Protein AF-A0A519KRE2-F1 (afdb_monomer)

pLDDT: mean 94.78, std 9.62, range [47.94, 98.56]

Radius of gyration: 13.6 Å; Cα contacts (8 Å, |Δi|>4): 32; chains: 1; bounding box: 28×29×27 Å

Foldseek 3Di:
DPPDDQLDDADWDDDPHDTDTSNPPDDDPPPCCNVPVPDDDDDDDDDD

Solvent-accessible surface area (backbone atoms only — not comparable to full-atom values): 3545 Å² total; per-residue (Å²): 129,89,67,80,54,90,68,70,51,89,60,70,40,79,56,98,92,42,80,37,54,38,72,66,78,72,80,64,94,82,40,61,41,81,80,68,64,72,72,86,86,87,87,87,87,87,82,134

Secondary structure (DSSP, 8-state):
--PPPTTS-SSEEEETTEEEEGGG----TT-HHHHH------------

Structure (mmCIF, N/CA/C/O backbone):
data_AF-A0A519KRE2-F1
#
_entry.id   AF-A0A519KRE2-F1
#
loop_
_atom_site.group_PDB
_atom_site.id
_atom_site.type_symbol
_atom_site.label_atom_id
_atom_site.label_alt_id
_atom_site.label_comp_id
_atom_site.label_asym_id
_atom_site.label_entity_id
_atom_site.label_seq_id
_atom_site.pdbx_PDB_ins_code
_atom_site.Cartn_x
_atom_site.Cartn_y
_atom_site.Cartn_z
_atom_site.occupancy
_atom_site.B_iso_or_equiv
_atom_site.auth_seq_id
_atom_site.auth_comp_id
_atom_site.auth_asym_id
_atom_site.auth_atom_id
_atom_site.pdbx_PDB_model_num
ATOM 1 N N . MET A 1 1 ? 0.794 -19.596 -13.870 1.00 47.94 1 MET A N 1
ATOM 2 C CA . MET A 1 1 ? -0.355 -18.730 -13.532 1.00 47.94 1 MET A CA 1
ATOM 3 C C . MET A 1 1 ? 0.226 -17.456 -12.964 1.00 47.94 1 MET A C 1
ATOM 5 O O . MET A 1 1 ? 0.867 -17.535 -11.924 1.00 47.94 1 MET A O 1
ATOM 9 N N . ALA A 1 2 ? 0.121 -16.331 -13.668 1.00 57.03 2 ALA A N 1
ATOM 10 C CA . ALA A 1 2 ? 0.465 -15.059 -13.046 1.00 57.03 2 ALA A CA 1
ATOM 11 C C . ALA A 1 2 ? -0.610 -14.803 -11.986 1.00 57.03 2 ALA A C 1
ATOM 13 O O . ALA A 1 2 ? -1.766 -14.550 -12.309 1.00 57.03 2 ALA A O 1
ATOM 14 N N . PHE A 1 3 ? -0.239 -15.055 -10.734 1.00 78.56 3 PHE A N 1
ATOM 15 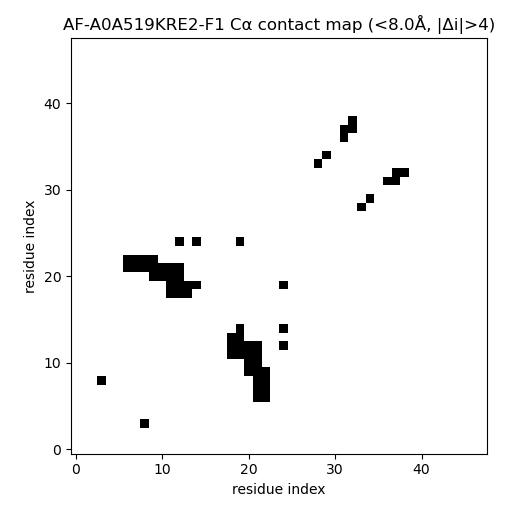C CA . PHE A 1 3 ? -1.047 -14.764 -9.560 1.00 78.56 3 PHE A CA 1
ATOM 16 C C . PHE A 1 3 ? -1.407 -13.275 -9.596 1.00 78.56 3 PHE A C 1
ATOM 18 O O . PHE A 1 3 ? -0.559 -12.461 -9.961 1.00 78.56 3 PHE A O 1
ATOM 25 N N . VAL A 1 4 ? -2.638 -12.921 -9.225 1.00 87.00 4 VAL A N 1
ATOM 2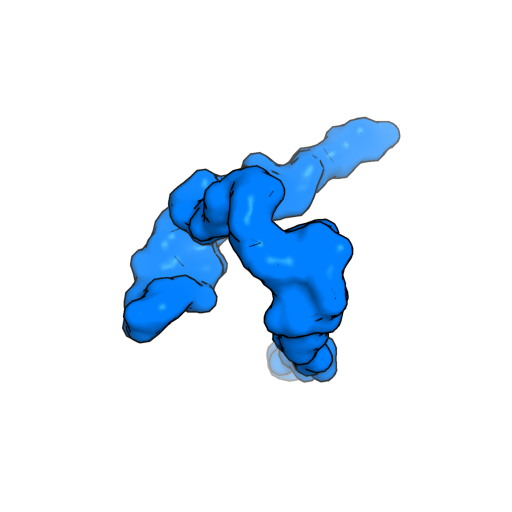6 C CA . VAL A 1 4 ? -3.023 -11.516 -9.035 1.00 87.00 4 VAL A CA 1
ATOM 27 C C . VAL A 1 4 ? -1.979 -10.850 -8.119 1.00 87.00 4 VAL A C 1
ATOM 29 O O . VAL A 1 4 ? -1.695 -11.399 -7.039 1.00 87.00 4 VAL A O 1
ATOM 32 N N . PRO A 1 5 ? -1.351 -9.736 -8.544 1.00 94.00 5 PRO A N 1
ATOM 33 C CA . PRO A 1 5 ? -0.264 -9.129 -7.791 1.00 94.00 5 PRO A CA 1
ATOM 34 C C . PRO A 1 5 ? -0.778 -8.582 -6.450 1.00 94.00 5 PRO A C 1
ATOM 36 O O . PRO A 1 5 ? -1.982 -8.460 -6.218 1.00 94.00 5 PRO A O 1
ATOM 39 N N . PHE A 1 6 ? 0.126 -8.349 -5.496 1.00 94.25 6 PHE A N 1
ATOM 40 C CA . PHE A 1 6 ? -0.278 -7.964 -4.140 1.00 94.25 6 PHE A CA 1
ATOM 41 C C . PHE A 1 6 ? -0.921 -6.583 -4.069 1.00 94.25 6 PHE A C 1
ATOM 43 O O . PHE A 1 6 ? -1.691 -6.363 -3.150 1.00 94.25 6 PHE A O 1
ATOM 50 N N . ASP A 1 7 ? -0.643 -5.677 -4.998 1.00 95.12 7 ASP A N 1
ATOM 51 C CA . ASP A 1 7 ? -1.212 -4.328 -5.043 1.00 95.12 7 ASP A CA 1
ATOM 52 C C . ASP A 1 7 ? -2.623 -4.277 -5.661 1.00 95.12 7 ASP A C 1
ATOM 54 O O . ASP A 1 7 ? -3.368 -3.336 -5.391 1.00 95.12 7 ASP A O 1
ATOM 58 N N . ASP A 1 8 ? -3.024 -5.300 -6.424 1.00 95.69 8 ASP A N 1
ATOM 59 C CA . ASP A 1 8 ? -4.300 -5.345 -7.153 1.00 95.69 8 ASP A CA 1
ATOM 60 C C . ASP A 1 8 ? -5.276 -6.379 -6.568 1.00 95.69 8 ASP A C 1
ATOM 62 O O . ASP A 1 8 ? -5.645 -7.356 -7.215 1.00 95.69 8 ASP A O 1
ATOM 66 N N . ARG A 1 9 ? -5.691 -6.195 -5.310 1.00 95.06 9 ARG A N 1
ATOM 67 C CA . ARG A 1 9 ? -6.635 -7.095 -4.622 1.00 95.06 9 ARG A CA 1
ATOM 68 C C . ARG A 1 9 ? -7.860 -6.352 -4.114 1.00 95.06 9 ARG A C 1
ATOM 70 O O . ARG A 1 9 ? -7.819 -5.146 -3.887 1.00 95.06 9 ARG A O 1
ATOM 77 N N . ASP A 1 10 ? -8.948 -7.089 -3.923 1.00 96.88 10 ASP A N 1
ATOM 78 C CA . ASP A 1 10 ? -10.136 -6.579 -3.242 1.00 96.88 10 ASP A CA 1
ATOM 79 C C . ASP A 1 10 ? -9.982 -6.720 -1.724 1.00 96.88 10 ASP A C 1
ATOM 81 O O . ASP A 1 10 ? -9.313 -7.632 -1.236 1.00 96.88 10 ASP A O 1
ATOM 85 N N . GLY A 1 11 ? -10.611 -5.814 -0.975 1.00 97.44 11 GLY A N 1
ATOM 86 C CA . GLY A 1 11 ? -10.548 -5.774 0.484 1.00 97.44 11 GLY A CA 1
ATOM 87 C C . GLY A 1 11 ? -10.102 -4.417 1.019 1.00 97.44 11 GLY A C 1
ATOM 88 O O . GLY A 1 11 ? -10.128 -3.407 0.312 1.00 97.44 11 GLY A O 1
ATOM 89 N N . TRP A 1 12 ? -9.698 -4.418 2.287 1.00 98.19 12 TRP A N 1
ATOM 90 C CA . TRP A 1 12 ? -9.367 -3.220 3.052 1.00 98.19 12 TRP A CA 1
ATOM 91 C C . TRP A 1 12 ? -8.023 -3.396 3.750 1.00 98.19 12 TRP A C 1
ATOM 93 O O . TRP A 1 12 ? -7.706 -4.490 4.220 1.00 98.19 12 TRP A O 1
ATOM 103 N N . ILE A 1 13 ? -7.257 -2.313 3.845 1.00 98.31 13 ILE A N 1
ATOM 104 C CA . ILE A 1 13 ? -6.050 -2.233 4.672 1.00 98.31 13 ILE A CA 1
ATOM 105 C C . ILE A 1 13 ? -6.287 -1.136 5.704 1.00 98.31 13 ILE A C 1
ATOM 107 O O . ILE A 1 13 ? -6.838 -0.084 5.388 1.00 98.31 13 ILE A O 1
ATOM 111 N N . TRP A 1 14 ? -5.891 -1.388 6.948 1.00 98.25 14 TRP A N 1
ATOM 112 C CA . TRP A 1 14 ? -5.917 -0.368 7.988 1.00 98.25 14 TRP A CA 1
ATOM 113 C C . TRP A 1 14 ? -4.652 0.493 7.901 1.00 98.25 14 TRP A C 1
ATOM 115 O O . TRP A 1 14 ? -3.540 -0.033 7.991 1.00 98.25 14 TRP A O 1
ATOM 125 N N . VAL A 1 15 ? -4.807 1.803 7.698 1.00 98.06 15 VAL A N 1
ATOM 126 C CA . VAL A 1 15 ? -3.704 2.761 7.530 1.00 98.06 15 VAL A CA 1
ATOM 127 C C . VAL A 1 15 ? -4.045 4.052 8.271 1.00 98.06 15 VAL A C 1
ATOM 129 O O . VAL A 1 15 ? -5.098 4.638 8.050 1.00 98.06 15 VAL A O 1
ATOM 132 N N . ASN A 1 16 ? -3.134 4.531 9.123 1.00 96.88 16 ASN A N 1
ATOM 133 C CA . ASN A 1 16 ? -3.234 5.832 9.804 1.00 96.88 16 ASN A CA 1
ATOM 134 C C . ASN A 1 16 ? -4.535 6.080 10.596 1.00 96.88 16 ASN A C 1
ATOM 136 O O . ASN A 1 16 ? -4.962 7.225 10.709 1.00 96.88 16 ASN A O 1
ATOM 140 N N . GLY A 1 17 ? -5.147 5.045 11.175 1.00 98.19 17 GLY A N 1
ATOM 141 C CA . GLY A 1 17 ? -6.373 5.193 11.971 1.00 98.19 17 GLY A CA 1
ATOM 142 C C . GLY A 1 17 ? -7.623 4.614 11.318 1.00 98.19 17 GLY A C 1
ATOM 143 O O . GLY A 1 17 ? -8.541 4.234 12.040 1.00 98.19 17 GLY A O 1
ATOM 144 N N . ASP A 1 18 ? -7.629 4.456 9.99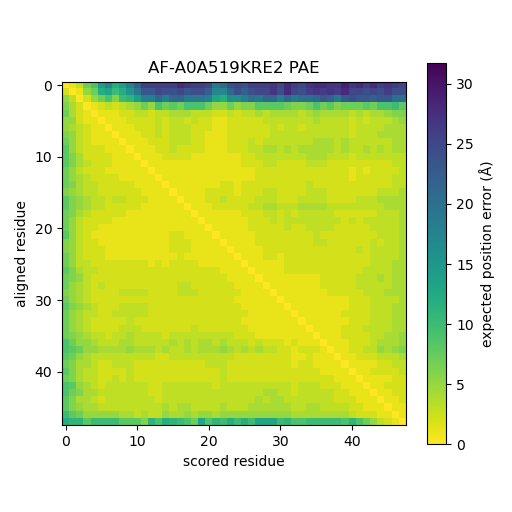4 1.00 98.25 18 ASP A N 1
ATOM 145 C CA . ASP A 1 18 ? -8.839 4.162 9.225 1.00 98.25 18 ASP A CA 1
ATOM 146 C C . ASP A 1 18 ? -8.671 2.965 8.278 1.00 98.25 18 ASP A C 1
ATOM 148 O O . ASP A 1 18 ? -7.565 2.610 7.864 1.00 98.25 18 ASP A O 1
ATOM 152 N N . PHE A 1 19 ? -9.792 2.339 7.907 1.00 98.44 19 PHE A N 1
ATOM 153 C CA . PHE A 1 19 ? -9.823 1.353 6.827 1.00 98.44 19 PHE A CA 1
ATOM 154 C C . PHE A 1 19 ? -9.913 2.055 5.476 1.00 98.44 19 PHE A C 1
ATOM 156 O O . PHE A 1 19 ? -10.871 2.778 5.207 1.00 98.44 19 PHE A O 1
ATOM 163 N N . VAL A 1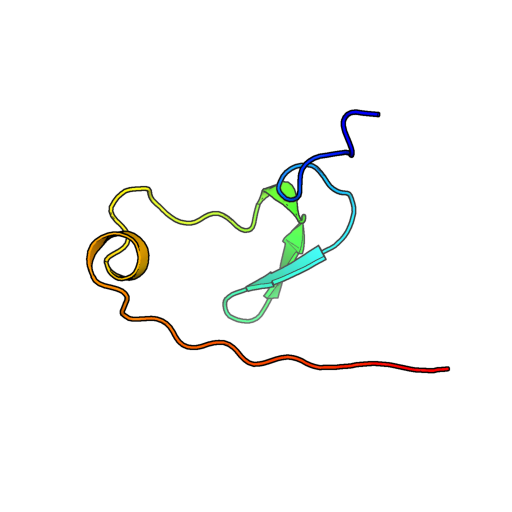 20 ? -8.950 1.773 4.603 1.00 98.19 20 VAL A N 1
ATOM 164 C CA . VAL A 1 20 ? -8.930 2.264 3.222 1.00 98.19 20 VAL A CA 1
ATOM 165 C C . VAL A 1 20 ? -9.080 1.098 2.243 1.00 98.19 20 VAL A C 1
ATOM 167 O O . VAL A 1 20 ? -8.660 -0.023 2.567 1.00 98.19 20 VAL A O 1
ATOM 170 N N . PRO A 1 21 ? -9.667 1.308 1.049 1.00 98.44 21 PRO A N 1
ATOM 171 C CA . PRO A 1 21 ? -9.660 0.299 -0.003 1.00 98.44 21 PRO A CA 1
ATOM 172 C C . PRO A 1 21 ? -8.231 -0.169 -0.284 1.00 98.44 21 PRO A C 1
ATOM 174 O O . PRO A 1 21 ? -7.307 0.641 -0.323 1.00 98.44 21 PRO A O 1
ATOM 177 N N . TRP A 1 22 ? -8.037 -1.469 -0.512 1.00 97.94 22 TRP A N 1
ATOM 178 C CA . TRP A 1 22 ? -6.708 -2.079 -0.675 1.00 97.94 22 TRP A CA 1
ATOM 179 C C . TRP A 1 22 ? -5.782 -1.305 -1.634 1.00 97.94 22 TRP A C 1
ATOM 181 O O . TRP A 1 22 ? -4.623 -1.041 -1.324 1.00 97.94 22 TRP A O 1
ATOM 191 N N . ARG A 1 23 ? -6.318 -0.871 -2.781 1.00 97.62 23 ARG A N 1
ATOM 192 C CA . ARG A 1 23 ? -5.582 -0.136 -3.826 1.00 97.62 23 ARG A CA 1
ATOM 193 C C . ARG A 1 23 ? -5.192 1.293 -3.428 1.00 97.62 23 ARG A C 1
ATOM 195 O O . ARG A 1 23 ? -4.386 1.908 -4.123 1.00 97.62 23 ARG A O 1
ATOM 202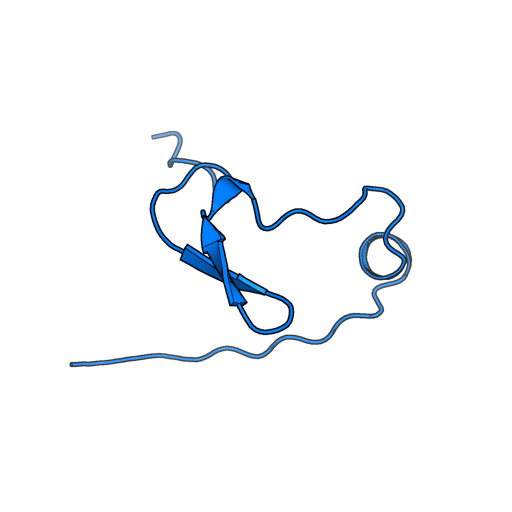 N N . GLU A 1 24 ? -5.748 1.837 -2.349 1.00 97.94 24 GLU A N 1
ATOM 203 C CA . GLU A 1 24 ? -5.465 3.186 -1.840 1.00 97.94 24 GLU A CA 1
ATOM 204 C C . GLU A 1 24 ? -4.372 3.207 -0.766 1.00 97.94 24 GLU A C 1
ATOM 206 O O . GLU A 1 24 ? -3.827 4.273 -0.476 1.00 97.94 24 GLU A O 1
ATOM 211 N N . ALA A 1 25 ? -3.975 2.047 -0.233 1.00 98.06 25 ALA A N 1
ATOM 212 C CA . ALA A 1 25 ? -2.867 1.916 0.711 1.00 98.06 25 ALA A CA 1
ATOM 213 C C . ALA A 1 25 ? -1.503 2.111 0.015 1.00 98.06 25 ALA A C 1
ATOM 215 O O . ALA A 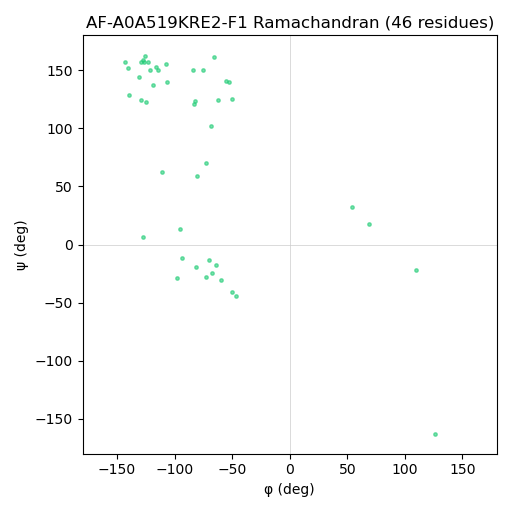1 25 ? -0.731 1.173 -0.188 1.00 98.06 25 ALA A O 1
ATOM 216 N N . LYS A 1 26 ? -1.211 3.351 -0.391 1.00 97.38 26 LYS A N 1
ATOM 217 C CA . LYS A 1 26 ? -0.006 3.737 -1.139 1.00 97.38 26 LYS A CA 1
ATOM 218 C C . LYS A 1 26 ? 0.976 4.521 -0.272 1.00 97.38 26 LYS A C 1
ATOM 220 O O . LYS A 1 26 ? 0.601 5.211 0.670 1.00 97.38 26 LYS A O 1
ATOM 225 N N . THR A 1 27 ? 2.248 4.477 -0.656 1.00 97.19 27 THR A N 1
ATOM 226 C CA . THR A 1 27 ? 3.297 5.366 -0.145 1.00 97.19 27 THR A CA 1
ATOM 227 C C . THR A 1 27 ? 4.033 6.021 -1.313 1.00 97.19 27 THR A C 1
ATOM 229 O O . THR A 1 27 ? 3.986 5.523 -2.439 1.00 97.19 27 THR A O 1
ATOM 232 N N . HIS A 1 28 ? 4.694 7.154 -1.077 1.00 98.31 28 HIS A N 1
ATOM 233 C CA . HIS A 1 28 ? 5.438 7.843 -2.128 1.00 98.31 28 HIS A CA 1
ATOM 234 C C . HIS A 1 28 ? 6.762 7.124 -2.432 1.00 98.31 28 HIS A C 1
ATOM 236 O O . HIS A 1 28 ? 7.402 6.560 -1.547 1.00 98.31 28 HIS A O 1
ATOM 242 N N . VAL A 1 29 ? 7.241 7.204 -3.675 1.00 98.25 29 VAL A N 1
ATOM 243 C CA . VAL A 1 29 ? 8.506 6.560 -4.087 1.00 98.25 29 VAL A CA 1
ATOM 244 C C . VAL A 1 29 ? 9.744 7.129 -3.384 1.00 98.25 29 VAL A C 1
ATOM 246 O O . VAL A 1 29 ? 10.785 6.487 -3.362 1.00 98.25 29 VAL A O 1
ATOM 249 N N . LEU A 1 30 ? 9.633 8.318 -2.786 1.00 98.44 30 LEU A N 1
ATOM 250 C CA . LEU A 1 30 ? 10.684 8.956 -1.977 1.00 98.44 30 LEU A CA 1
ATOM 251 C C . LEU A 1 30 ? 10.533 8.695 -0.467 1.00 98.44 30 LEU A C 1
ATOM 253 O O . LEU A 1 30 ? 11.168 9.372 0.337 1.00 98.44 30 LEU A O 1
ATOM 257 N N . THR A 1 31 ? 9.687 7.747 -0.056 1.00 98.56 31 THR A N 1
ATOM 258 C CA . THR A 1 31 ? 9.543 7.386 1.359 1.00 98.56 31 THR A CA 1
ATOM 259 C C . THR A 1 31 ? 10.86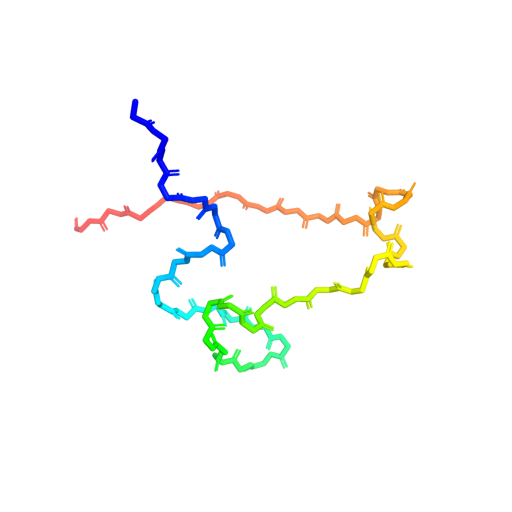0 6.842 1.901 1.00 98.56 31 THR A C 1
ATOM 261 O O . THR A 1 31 ? 11.393 5.859 1.393 1.00 98.56 31 THR A O 1
ATOM 264 N N . HIS A 1 32 ? 11.358 7.455 2.975 1.00 98.56 32 HIS A N 1
ATOM 265 C CA . HIS A 1 32 ? 12.659 7.156 3.581 1.00 98.56 32 HIS A CA 1
ATOM 266 C C . HIS A 1 32 ? 12.879 5.656 3.846 1.00 98.56 32 HIS A C 1
ATOM 268 O O . HIS A 1 32 ? 13.946 5.124 3.551 1.00 98.56 32 HIS A O 1
ATOM 274 N N . ALA A 1 33 ? 11.853 4.946 4.324 1.00 98.25 33 ALA A N 1
ATOM 275 C CA . ALA A 1 33 ? 11.936 3.512 4.595 1.00 98.25 33 ALA A CA 1
ATOM 276 C C . ALA A 1 33 ? 12.281 2.662 3.358 1.00 98.25 33 ALA A C 1
ATOM 278 O O . ALA A 1 33 ? 12.958 1.649 3.502 1.00 98.25 33 ALA A O 1
ATOM 279 N N . LEU A 1 34 ? 11.889 3.093 2.152 1.00 98.12 34 LEU A N 1
ATOM 280 C CA . LEU A 1 34 ? 12.202 2.380 0.908 1.00 98.12 34 LEU A CA 1
ATOM 281 C C . LEU A 1 34 ? 13.674 2.516 0.502 1.00 98.12 34 LEU A C 1
ATOM 283 O O . LEU A 1 34 ? 14.208 1.632 -0.159 1.00 98.12 34 LEU A O 1
ATOM 287 N N . HIS A 1 35 ? 14.324 3.616 0.886 1.00 98.50 35 HIS A N 1
ATOM 288 C CA . HIS A 1 35 ? 15.710 3.914 0.503 1.00 98.50 35 HIS A CA 1
ATOM 289 C C . HIS A 1 35 ? 16.710 3.539 1.594 1.00 98.50 35 HIS A C 1
ATOM 291 O O . HIS A 1 35 ? 17.852 3.204 1.295 1.00 98.50 35 HIS A O 1
ATOM 297 N N . TYR A 1 36 ? 16.282 3.577 2.857 1.00 98.19 36 TYR A N 1
ATOM 298 C CA . TYR A 1 36 ? 17.173 3.467 4.013 1.00 98.19 36 TYR A CA 1
ATOM 299 C C . TYR A 1 36 ? 16.761 2.381 5.016 1.00 98.19 36 TYR A C 1
ATOM 301 O O . TYR A 1 36 ? 17.352 2.289 6.088 1.00 98.19 36 TYR A O 1
ATOM 309 N N . GLY A 1 37 ? 15.746 1.566 4.711 1.00 97.69 37 GLY A N 1
ATOM 310 C CA . GLY A 1 37 ? 15.360 0.412 5.536 1.00 97.69 37 GLY A CA 1
ATOM 311 C C . GLY A 1 37 ? 14.748 0.756 6.900 1.00 97.69 37 GLY A C 1
ATOM 312 O O . GLY A 1 37 ? 14.701 -0.091 7.786 1.00 97.69 37 GLY A O 1
ATOM 313 N N . SER A 1 38 ? 14.280 1.991 7.098 1.00 97.69 38 SER A N 1
ATOM 314 C CA . SER A 1 38 ? 13.724 2.475 8.369 1.00 97.69 38 SER A CA 1
ATOM 315 C C . SER A 1 38 ? 12.263 2.039 8.591 1.00 97.69 38 SER A C 1
ATOM 317 O O . SER A 1 38 ? 11.371 2.883 8.702 1.00 97.69 38 SER A O 1
ATOM 319 N N . SER A 1 39 ? 12.002 0.733 8.614 1.00 97.81 39 SER A N 1
ATOM 320 C CA . SER A 1 39 ? 10.677 0.146 8.865 1.00 97.81 39 SER A CA 1
ATOM 321 C C . SER A 1 39 ? 10.775 -1.102 9.735 1.00 97.81 39 SER A C 1
ATOM 323 O O . SER A 1 39 ? 11.760 -1.831 9.663 1.00 97.81 39 SER A O 1
ATOM 325 N N . VAL A 1 40 ? 9.720 -1.380 10.495 1.00 98.31 40 VAL A N 1
ATOM 326 C CA . VAL A 1 40 ? 9.542 -2.620 11.263 1.00 98.31 40 VAL A CA 1
ATOM 327 C C . VAL A 1 40 ? 8.257 -3.312 10.810 1.00 98.31 40 VAL A C 1
ATOM 329 O O . VAL A 1 40 ? 7.324 -2.639 10.370 1.00 98.31 40 VAL A O 1
ATOM 332 N N . PHE A 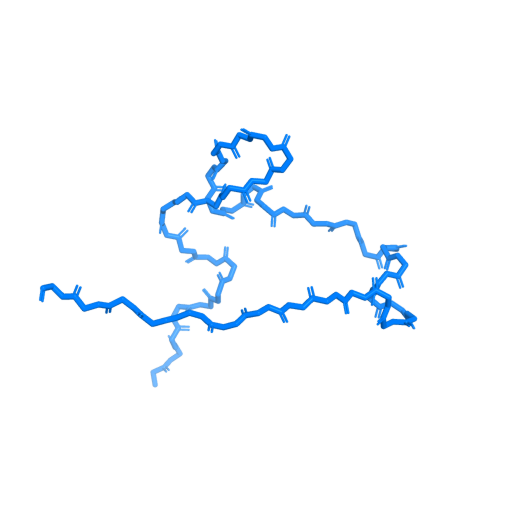1 41 ? 8.207 -4.639 10.897 1.00 98.12 41 PHE A N 1
ATOM 333 C CA . PHE A 1 41 ? 7.004 -5.427 10.632 1.00 98.12 41 PHE A CA 1
ATOM 334 C C . PHE A 1 41 ? 6.935 -6.610 11.598 1.00 98.12 41 PHE A C 1
ATOM 336 O O . PHE A 1 41 ? 7.962 -7.059 12.097 1.00 98.12 41 PHE A O 1
ATOM 343 N N . GLU A 1 42 ? 5.727 -7.117 11.811 1.00 98.50 42 GLU A N 1
ATOM 344 C CA . GLU A 1 42 ? 5.454 -8.340 12.567 1.00 98.50 42 GLU A CA 1
ATOM 345 C C . GLU A 1 42 ? 4.615 -9.295 11.711 1.00 98.50 42 GLU A C 1
ATOM 347 O O . GLU A 1 42 ? 4.026 -8.890 10.701 1.00 98.50 42 GLU A O 1
ATOM 352 N N . GLY A 1 43 ? 4.582 -10.571 12.093 1.00 97.88 43 GLY A N 1
ATOM 353 C CA . GLY A 1 43 ? 3.843 -11.613 11.384 1.00 97.88 43 GLY A CA 1
ATOM 354 C C . GLY A 1 43 ? 2.873 -12.341 12.305 1.00 97.88 43 GLY A C 1
ATOM 355 O O . GLY A 1 43 ? 3.290 -12.945 13.285 1.00 97.88 43 GLY A O 1
ATOM 356 N N . GLU A 1 44 ? 1.592 -12.339 11.944 1.00 97.50 44 GLU A N 1
ATOM 357 C CA . GLU A 1 44 ? 0.528 -12.993 12.709 1.00 97.50 44 GLU A CA 1
ATOM 358 C C . GLU A 1 44 ? -0.114 -14.136 11.920 1.00 97.50 44 GLU A C 1
ATOM 360 O O . GLU A 1 44 ? -0.160 -14.124 10.684 1.00 97.50 44 GLU A O 1
ATOM 365 N N . ARG A 1 45 ? -0.651 -15.131 12.636 1.00 98.00 45 ARG A N 1
ATOM 366 C CA . ARG A 1 45 ? -1.411 -16.238 12.038 1.00 98.00 45 ARG A CA 1
ATOM 367 C C . ARG A 1 45 ? -2.745 -16.421 12.751 1.00 98.00 45 ARG A C 1
ATOM 369 O O . ARG A 1 45 ? -2.781 -16.662 13.950 1.00 98.00 45 ARG A O 1
ATOM 376 N N . MET A 1 46 ? -3.832 -16.371 11.984 1.00 96.12 46 MET A N 1
ATOM 377 C CA . MET A 1 46 ? -5.199 -16.551 12.475 1.00 96.12 46 MET A CA 1
ATOM 378 C C . MET A 1 46 ? -5.756 -17.918 12.061 1.00 96.12 46 MET A C 1
ATOM 380 O O . MET A 1 46 ? -5.547 -18.367 10.932 1.00 96.12 46 MET A O 1
ATOM 384 N N . TYR A 1 47 ? -6.479 -18.560 12.974 1.00 96.38 47 TYR A N 1
ATOM 385 C CA . TYR A 1 47 ? -7.226 -19.800 12.753 1.00 96.38 47 TYR A CA 1
ATOM 386 C C . TYR A 1 47 ? -8.678 -19.594 13.205 1.00 96.38 47 TYR A C 1
ATOM 388 O O . TYR A 1 47 ? -8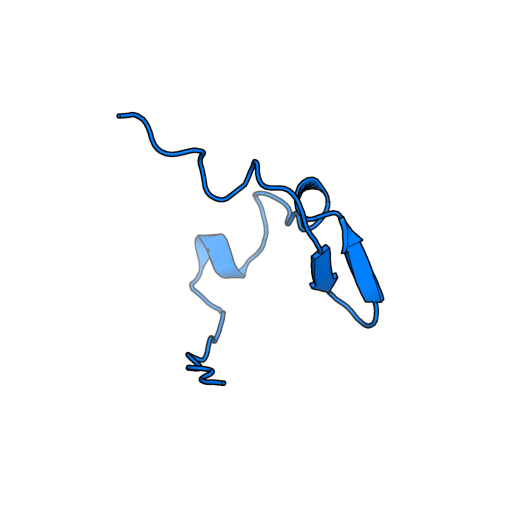.941 -18.681 13.989 1.00 96.38 47 TYR A O 1
ATOM 396 N N . ALA A 1 48 ? -9.598 -20.405 12.677 1.00 84.06 48 ALA A N 1
ATOM 397 C CA . ALA A 1 48 ? -11.014 -20.398 13.053 1.00 84.06 48 ALA A CA 1
ATOM 398 C C . ALA A 1 48 ? -11.273 -21.177 14.349 1.00 84.06 48 ALA A C 1
ATOM 400 O O . ALA A 1 48 ? -10.522 -22.149 14.600 1.00 84.06 48 ALA A O 1
#

Nearest PDB structures (foldseek):
  3u0g-assembly4_E  TM=1.009E+00  e=1.315E-02  Burkholderia pseudomallei
  4whx-assembly1_C  TM=1.006E+00  e=2.151E-02  Burkholderia pseudomallei 576
  3u0g-assembly1_C  TM=1.006E+00  e=2.475E-02  Burkholderia pseudomallei

Sequence (48 aa):
MAFVPFDDRDGWIWVNGDFVPWREAKTHVLTHALHYGSSVFEGERMYA

Mean predicted aligned error: 3.73 Å